Protein AF-A0A1I7F8H3-F1 (afdb_monomer_lite)

Structure (mmCIF, N/CA/C/O backbone):
data_AF-A0A1I7F8H3-F1
#
_entry.id   AF-A0A1I7F8H3-F1
#
loop_
_atom_site.group_PDB
_atom_site.id
_atom_site.type_symbol
_atom_site.label_atom_id
_atom_site.label_alt_id
_atom_site.label_comp_id
_atom_site.label_asym_id
_atom_site.label_entity_id
_atom_site.label_seq_id
_atom_site.pdbx_PDB_ins_code
_atom_site.Cartn_x
_atom_site.Cartn_y
_atom_site.Cartn_z
_atom_site.occupancy
_atom_site.B_iso_or_equiv
_atom_site.auth_seq_id
_atom_site.auth_comp_id
_atom_site.auth_asym_id
_atom_site.auth_atom_id
_atom_site.pdbx_PDB_model_num
ATOM 1 N N . MET A 1 1 ? 7.746 -9.202 -1.394 1.00 88.94 1 MET A N 1
ATOM 2 C CA . MET A 1 1 ? 6.930 -9.385 -0.162 1.00 88.94 1 MET A CA 1
ATOM 3 C C . MET A 1 1 ? 6.411 -10.815 0.014 1.00 88.94 1 MET A C 1
ATOM 5 O O . MET A 1 1 ? 5.888 -11.417 -0.917 1.00 88.94 1 MET A O 1
ATOM 9 N N . THR A 1 2 ? 6.477 -11.343 1.236 1.00 92.94 2 THR A N 1
ATOM 10 C CA . THR A 1 2 ? 5.879 -12.623 1.650 1.00 92.94 2 THR A CA 1
ATOM 11 C C . THR A 1 2 ? 4.516 -12.443 2.332 1.00 92.94 2 THR A C 1
ATOM 13 O O . THR A 1 2 ? 4.210 -11.398 2.905 1.00 92.94 2 THR A O 1
ATOM 16 N N . ILE A 1 3 ? 3.708 -13.511 2.382 1.00 94.69 3 ILE A N 1
ATOM 17 C CA . ILE A 1 3 ? 2.429 -13.520 3.124 1.00 94.69 3 ILE A CA 1
ATOM 18 C C . ILE A 1 3 ? 2.633 -13.176 4.611 1.00 94.69 3 ILE A C 1
ATOM 20 O O . ILE A 1 3 ? 1.801 -12.505 5.219 1.00 94.69 3 ILE A O 1
ATOM 24 N N . GLY A 1 4 ? 3.739 -13.626 5.212 1.00 97.00 4 GLY A N 1
ATOM 25 C CA . GLY A 1 4 ? 4.036 -13.368 6.621 1.00 97.00 4 GLY A CA 1
ATOM 26 C C . GLY A 1 4 ? 4.345 -11.899 6.911 1.00 97.00 4 GLY A C 1
ATOM 27 O O . GLY A 1 4 ? 3.938 -11.387 7.953 1.00 97.00 4 GLY A O 1
ATOM 28 N N . GLU A 1 5 ? 5.040 -11.215 6.004 1.00 94.00 5 GLU A N 1
ATOM 29 C CA . GLU A 1 5 ? 5.275 -9.768 6.090 1.00 94.00 5 GLU A CA 1
ATOM 30 C C . GLU A 1 5 ? 3.973 -8.998 5.919 1.00 94.00 5 GLU A C 1
ATOM 32 O O . GLU A 1 5 ? 3.642 -8.175 6.772 1.00 94.00 5 GLU A O 1
ATOM 37 N N . PHE A 1 6 ? 3.180 -9.349 4.904 1.00 94.94 6 PHE A N 1
ATOM 38 C CA . PHE A 1 6 ? 1.880 -8.729 4.681 1.00 94.94 6 PHE A CA 1
ATOM 39 C C . PHE A 1 6 ? 0.969 -8.852 5.911 1.00 94.94 6 PHE A C 1
ATOM 41 O O . PHE A 1 6 ? 0.448 -7.855 6.407 1.00 94.94 6 PHE A O 1
ATOM 48 N N . ALA A 1 7 ? 0.849 -10.051 6.488 1.00 96.19 7 ALA A N 1
ATOM 49 C CA . ALA A 1 7 ? 0.041 -10.273 7.686 1.00 96.19 7 ALA A CA 1
ATOM 50 C C . ALA A 1 7 ? 0.510 -9.431 8.890 1.00 96.19 7 ALA A C 1
ATOM 52 O O . ALA A 1 7 ? -0.314 -8.951 9.674 1.00 96.19 7 ALA A O 1
ATOM 53 N N . LYS A 1 8 ? 1.826 -9.223 9.045 1.00 96.69 8 LYS A N 1
ATOM 54 C CA . LYS A 1 8 ? 2.370 -8.331 10.082 1.00 96.69 8 LYS A CA 1
ATOM 55 C C . LYS A 1 8 ? 1.981 -6.877 9.822 1.00 96.69 8 LYS A C 1
ATOM 57 O O . LYS A 1 8 ? 1.550 -6.219 10.764 1.00 96.69 8 LYS A O 1
ATOM 62 N N . ILE A 1 9 ? 2.088 -6.401 8.580 1.00 95.88 9 ILE A N 1
ATOM 63 C CA . ILE A 1 9 ? 1.716 -5.031 8.185 1.00 95.88 9 ILE A CA 1
ATOM 64 C C . ILE A 1 9 ? 0.233 -4.780 8.486 1.00 95.88 9 ILE A C 1
ATOM 66 O O . ILE A 1 9 ? -0.091 -3.849 9.224 1.00 95.88 9 ILE A O 1
ATOM 70 N N . ILE A 1 10 ? -0.659 -5.659 8.020 1.00 96.69 10 ILE A N 1
ATOM 71 C CA . ILE A 1 10 ? -2.109 -5.571 8.274 1.00 96.69 10 ILE A CA 1
ATOM 72 C C . ILE A 1 10 ? -2.405 -5.451 9.772 1.00 96.69 10 ILE A C 1
ATOM 74 O O . ILE A 1 10 ? -3.173 -4.584 10.189 1.00 96.69 10 ILE A O 1
ATOM 78 N N . LYS A 1 11 ? -1.734 -6.265 10.596 1.00 97.31 11 LYS A N 1
ATOM 79 C CA . LYS A 1 11 ? -1.898 -6.239 12.051 1.00 97.31 11 LYS A CA 1
ATOM 80 C C . LYS A 1 11 ? -1.362 -4.956 12.693 1.00 97.31 11 LYS A C 1
ATOM 82 O O . LYS A 1 11 ? -2.036 -4.390 13.545 1.00 97.31 11 LYS A O 1
ATOM 87 N N . VAL A 1 12 ? -0.159 -4.511 12.327 1.00 97.44 12 VAL A N 1
ATOM 88 C CA . VAL A 1 12 ? 0.487 -3.322 12.919 1.00 97.44 12 VAL A CA 1
ATOM 89 C C . VAL A 1 12 ? -0.313 -2.056 12.624 1.00 97.44 12 VAL A C 1
ATOM 91 O O . VAL A 1 12 ? -0.484 -1.215 13.504 1.00 97.44 12 VAL A O 1
ATOM 94 N N . TYR A 1 13 ? -0.845 -1.946 11.409 1.00 96.88 13 TYR A N 1
ATOM 95 C CA . TYR A 1 13 ? -1.591 -0.771 10.969 1.00 96.88 13 TYR A CA 1
ATOM 96 C C . TYR A 1 13 ? -3.105 -0.867 11.202 1.00 96.88 13 TYR A C 1
ATOM 98 O O . TYR A 1 13 ? -3.815 0.070 10.836 1.00 96.88 13 TYR A O 1
ATOM 106 N N . ASN A 1 14 ? -3.581 -1.944 11.843 1.00 96.81 14 ASN A N 1
ATOM 107 C CA . ASN A 1 14 ? -4.998 -2.226 12.106 1.00 96.81 14 ASN A CA 1
ATOM 108 C C . ASN A 1 14 ? -5.866 -2.096 10.847 1.00 96.81 14 ASN A C 1
ATOM 110 O O . ASN A 1 14 ? -6.913 -1.447 10.866 1.00 96.81 14 ASN A O 1
ATOM 114 N N . ILE A 1 15 ? -5.400 -2.670 9.737 1.00 97.50 15 ILE A N 1
ATOM 115 C CA . ILE A 1 15 ? -6.120 -2.580 8.472 1.00 97.50 15 ILE A CA 1
ATOM 116 C C . ILE A 1 15 ? -7.398 -3.435 8.557 1.00 97.50 15 ILE A C 1
ATOM 118 O O . ILE A 1 15 ? -7.299 -4.611 8.909 1.00 97.50 15 ILE A O 1
ATOM 122 N N . PRO A 1 16 ? -8.586 -2.875 8.258 1.00 96.81 16 PRO A N 1
ATOM 123 C CA . PRO A 1 16 ? -9.842 -3.620 8.300 1.00 96.81 16 PRO A CA 1
ATOM 124 C C . PRO A 1 16 ? -9.904 -4.751 7.268 1.00 96.81 16 PRO A C 1
ATOM 126 O O . PRO A 1 16 ? -9.391 -4.616 6.162 1.00 96.81 16 PRO A O 1
ATOM 129 N N . ASP A 1 17 ? -10.632 -5.823 7.580 1.00 95.56 17 ASP A N 1
ATOM 130 C CA . ASP A 1 17 ? -10.799 -6.972 6.675 1.00 95.56 17 ASP A CA 1
ATOM 131 C C . ASP A 1 17 ? -11.689 -6.674 5.447 1.00 95.56 17 ASP A C 1
ATOM 133 O O . ASP A 1 17 ? -11.803 -7.504 4.547 1.00 95.56 17 ASP A O 1
ATOM 137 N N . ASP A 1 18 ? -12.337 -5.503 5.394 1.00 97.38 18 ASP A N 1
ATOM 138 C CA . ASP A 1 18 ? -13.214 -5.081 4.294 1.00 97.38 18 ASP A CA 1
ATOM 139 C C . ASP A 1 18 ? -12.544 -4.138 3.281 1.00 97.38 18 ASP A C 1
ATOM 141 O O . ASP A 1 18 ? -13.218 -3.529 2.445 1.00 97.38 18 ASP A O 1
ATOM 145 N N . VAL A 1 19 ? -11.214 -4.018 3.332 1.00 97.75 19 VAL A N 1
ATOM 146 C CA . VAL A 1 19 ? -10.448 -3.223 2.367 1.00 97.75 19 VAL A CA 1
ATOM 147 C C . VAL A 1 19 ? -10.333 -3.915 1.009 1.00 97.75 19 VAL A C 1
ATOM 149 O O . VAL A 1 19 ? -10.153 -5.127 0.898 1.00 97.75 19 VAL A O 1
ATOM 152 N N . THR A 1 20 ? -10.383 -3.121 -0.057 1.00 98.31 20 THR A N 1
ATOM 153 C CA . THR A 1 20 ? -10.097 -3.586 -1.419 1.00 98.31 20 THR A CA 1
ATOM 154 C C . THR A 1 20 ? -8.596 -3.555 -1.674 1.00 98.31 20 THR A C 1
ATOM 156 O O . THR A 1 20 ? -7.953 -2.535 -1.439 1.00 98.31 20 THR A O 1
ATOM 159 N N . MET A 1 21 ? -8.050 -4.648 -2.203 1.00 96.25 21 MET A N 1
ATOM 160 C CA . MET A 1 21 ? -6.646 -4.754 -2.602 1.00 96.25 21 MET A CA 1
ATOM 161 C C . MET A 1 21 ? -6.494 -4.496 -4.103 1.00 96.25 21 MET A C 1
ATOM 163 O O . MET A 1 21 ? -7.207 -5.090 -4.913 1.00 96.25 21 MET A O 1
ATOM 167 N N . LEU A 1 22 ? -5.570 -3.610 -4.469 1.00 95.62 22 LEU A N 1
ATOM 168 C CA . LEU A 1 22 ? -5.267 -3.215 -5.844 1.00 95.62 22 LEU A CA 1
ATOM 169 C C . LEU A 1 22 ? -3.763 -3.321 -6.091 1.00 95.62 22 LEU A C 1
ATOM 171 O O . LEU A 1 22 ? -2.976 -3.048 -5.192 1.00 95.62 22 LEU A O 1
ATOM 175 N N . SER A 1 2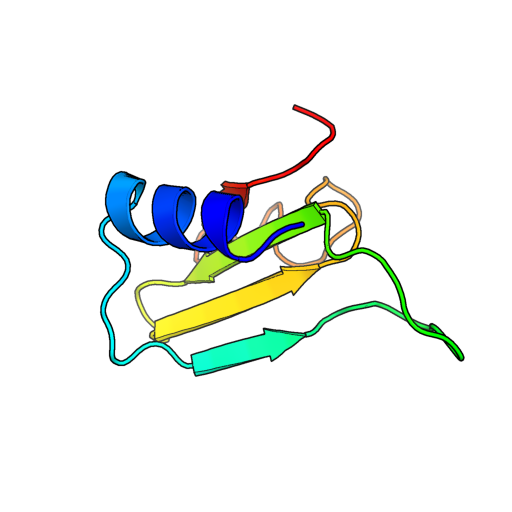3 ? -3.376 -3.675 -7.312 1.00 91.75 23 SER A N 1
ATOM 176 C CA . SER A 1 23 ? -1.980 -3.643 -7.752 1.00 91.75 23 SER A CA 1
ATOM 177 C C . SER A 1 23 ? -1.779 -2.476 -8.706 1.00 91.75 23 SER A C 1
ATOM 179 O O . SER A 1 23 ? -2.534 -2.338 -9.670 1.00 91.75 23 SER A O 1
ATOM 181 N N . ASP A 1 24 ? -0.757 -1.674 -8.446 1.00 91.06 24 ASP A N 1
ATOM 182 C CA . ASP A 1 24 ? -0.222 -0.648 -9.334 1.00 91.06 24 ASP A CA 1
ATOM 183 C C . ASP A 1 24 ? 1.266 -0.944 -9.549 1.00 91.06 24 ASP A C 1
ATOM 185 O O . ASP A 1 24 ? 2.158 -0.266 -9.050 1.00 91.06 24 ASP A O 1
ATOM 189 N N . SER A 1 25 ? 1.525 -2.048 -10.246 1.00 78.25 25 SER A N 1
ATOM 190 C CA . SER A 1 25 ? 2.867 -2.559 -10.541 1.00 78.25 25 SER A CA 1
ATOM 191 C C . SER A 1 25 ? 3.543 -1.815 -11.703 1.00 78.25 25 SER A C 1
ATOM 193 O O . SER A 1 25 ? 4.501 -2.307 -12.279 1.00 78.25 25 SER A O 1
ATOM 195 N N . GLY A 1 26 ? 3.020 -0.661 -12.126 1.00 74.56 26 GLY A N 1
ATOM 196 C CA . GLY A 1 26 ? 3.559 0.070 -13.272 1.00 74.56 26 GLY A CA 1
ATOM 197 C C . GLY A 1 26 ? 3.408 -0.657 -14.619 1.00 74.56 26 GLY A C 1
ATOM 198 O O . GLY A 1 26 ? 2.488 -1.450 -14.841 1.00 74.56 26 GLY A O 1
ATOM 199 N N . TRP A 1 27 ? 4.290 -0.325 -15.570 1.00 74.38 27 TRP A N 1
ATOM 200 C CA . TRP A 1 27 ? 4.303 -0.905 -16.921 1.00 74.38 27 TRP A CA 1
ATOM 201 C C . TRP A 1 27 ? 5.163 -2.165 -16.950 1.00 74.38 27 TRP A C 1
ATOM 203 O O . TRP A 1 27 ? 6.275 -2.168 -17.480 1.00 74.38 27 TRP A O 1
ATOM 213 N N . GLU A 1 28 ? 4.659 -3.250 -16.383 1.00 70.62 28 GLU A N 1
ATOM 214 C CA . GLU A 1 28 ? 5.402 -4.502 -16.375 1.00 70.62 28 GLU A CA 1
ATOM 215 C C . GLU A 1 28 ? 4.708 -5.590 -17.168 1.00 70.62 28 GLU A C 1
ATOM 217 O O . GLU A 1 28 ? 3.530 -5.894 -17.001 1.00 70.62 28 GLU A O 1
ATOM 222 N N . CYS A 1 29 ? 5.483 -6.198 -18.060 1.00 67.94 29 CYS A N 1
ATOM 223 C CA . CYS A 1 29 ? 5.057 -7.342 -18.854 1.00 67.94 29 CYS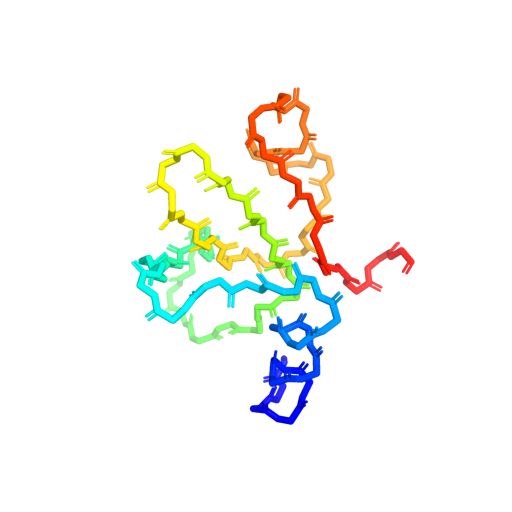 A CA 1
ATOM 224 C C . CYS A 1 29 ? 5.239 -8.674 -18.100 1.00 67.94 29 CYS A C 1
ATOM 226 O O . CYS A 1 29 ? 4.992 -9.730 -18.682 1.00 67.94 29 CYS A O 1
ATOM 228 N N . TRP A 1 30 ? 5.699 -8.635 -16.842 1.00 82.00 30 TRP A N 1
ATOM 229 C CA . TRP A 1 30 ? 6.131 -9.793 -16.055 1.00 82.00 30 TRP A CA 1
ATOM 230 C C . TRP A 1 30 ? 5.720 -9.665 -14.586 1.00 82.00 30 TRP A C 1
ATOM 232 O O . TRP A 1 30 ? 5.257 -8.616 -14.154 1.00 82.00 30 TRP A O 1
ATOM 242 N N . ALA A 1 31 ? 5.875 -10.754 -13.831 1.00 85.06 31 ALA A N 1
ATOM 243 C CA . ALA A 1 31 ? 5.728 -10.707 -12.383 1.00 85.06 31 ALA A CA 1
ATOM 244 C C . ALA A 1 31 ? 6.810 -9.801 -11.781 1.00 85.06 31 ALA A C 1
ATOM 246 O O . ALA A 1 31 ? 7.980 -9.933 -12.142 1.00 85.06 31 ALA A O 1
ATOM 247 N N . THR A 1 32 ? 6.403 -8.947 -10.848 1.00 85.69 32 THR A N 1
ATOM 248 C CA . THR A 1 32 ? 7.291 -8.088 -10.068 1.00 85.69 32 THR A CA 1
ATOM 249 C C . THR A 1 32 ? 7.098 -8.322 -8.592 1.00 85.69 32 THR A C 1
ATOM 251 O O . THR A 1 32 ? 6.032 -8.762 -8.142 1.00 85.69 32 THR A O 1
ATOM 254 N N . ASP A 1 33 ? 8.126 -7.963 -7.845 1.00 87.44 33 ASP A N 1
ATOM 255 C CA . ASP A 1 33 ? 7.992 -7.742 -6.426 1.00 87.44 33 ASP A CA 1
ATOM 256 C C . ASP A 1 33 ? 7.196 -6.455 -6.167 1.00 87.44 33 ASP A C 1
ATOM 258 O O . ASP A 1 33 ? 7.295 -5.467 -6.896 1.00 87.44 33 ASP A O 1
ATOM 262 N N . MET A 1 34 ? 6.339 -6.526 -5.148 1.00 89.56 34 MET A N 1
ATOM 263 C CA . MET A 1 34 ? 5.545 -5.406 -4.652 1.00 89.56 34 MET A CA 1
ATOM 264 C C . MET A 1 34 ? 6.139 -4.984 -3.311 1.00 89.56 34 MET A C 1
ATOM 266 O O . MET A 1 34 ? 5.883 -5.637 -2.290 1.00 89.56 34 MET A O 1
ATOM 270 N N . GLU A 1 35 ? 6.977 -3.955 -3.328 1.00 91.31 35 GLU A N 1
ATOM 271 C CA . GLU A 1 35 ? 7.718 -3.483 -2.154 1.00 91.31 35 GLU A CA 1
ATOM 272 C C . GLU A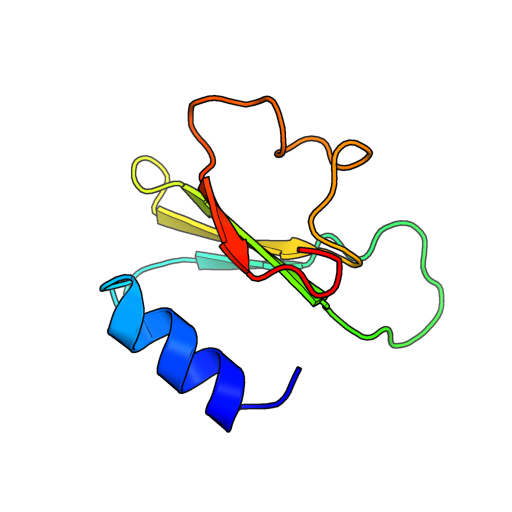 1 35 ? 7.011 -2.310 -1.466 1.00 91.31 35 GLU A C 1
ATOM 274 O O . GLU A 1 35 ? 7.260 -2.044 -0.294 1.00 91.31 35 GLU A O 1
ATOM 279 N N . GLY A 1 36 ? 6.068 -1.652 -2.146 1.00 94.31 36 GLY A N 1
ATOM 280 C CA . GLY A 1 36 ? 5.285 -0.554 -1.591 1.00 94.31 36 GLY A CA 1
ATOM 281 C C . GLY A 1 36 ? 3.854 -0.953 -1.231 1.00 94.31 36 GLY A C 1
ATOM 282 O O . GLY A 1 36 ? 3.197 -1.717 -1.944 1.00 94.31 36 GLY A O 1
ATOM 283 N N . ILE A 1 37 ? 3.332 -0.416 -0.122 1.00 96.19 37 ILE A N 1
ATOM 284 C CA . ILE A 1 37 ? 1.898 -0.465 0.200 1.00 96.19 37 ILE A CA 1
ATOM 285 C C . ILE A 1 37 ? 1.406 0.903 0.665 1.00 96.19 37 ILE A C 1
ATOM 287 O O . ILE A 1 37 ? 1.832 1.411 1.707 1.00 96.19 37 ILE A O 1
ATOM 291 N N . TYR A 1 38 ? 0.397 1.422 -0.031 1.00 97.19 38 TYR A N 1
ATOM 292 C CA . TYR A 1 38 ? -0.375 2.586 0.391 1.00 97.19 38 TYR A CA 1
ATOM 293 C C . TYR A 1 38 ? -1.747 2.179 0.889 1.00 97.19 38 TYR A C 1
ATOM 295 O O . TYR A 1 38 ? -2.434 1.352 0.288 1.00 97.19 38 TYR A O 1
ATOM 303 N N . TYR A 1 39 ? -2.175 2.820 1.967 1.00 98.25 39 TYR A N 1
ATOM 304 C CA . TYR A 1 39 ? -3.501 2.654 2.534 1.00 98.25 39 TYR A CA 1
ATOM 305 C C . TYR A 1 39 ? -4.274 3.967 2.504 1.00 98.25 39 TYR A C 1
ATOM 307 O O . TYR A 1 39 ? -3.781 4.994 2.967 1.00 98.25 39 TYR A O 1
ATOM 315 N N . ASN A 1 40 ? -5.510 3.910 2.016 1.00 98.12 40 ASN A N 1
ATOM 316 C CA . ASN A 1 40 ? -6.467 5.006 2.084 1.00 98.12 40 ASN A CA 1
ATOM 317 C C . ASN A 1 40 ? -7.673 4.561 2.915 1.00 98.12 40 ASN A C 1
ATOM 319 O O . ASN A 1 40 ? -8.497 3.751 2.479 1.00 98.12 40 ASN A O 1
ATOM 323 N N . GLU A 1 41 ? -7.770 5.104 4.128 1.00 96.69 41 GLU A N 1
ATOM 324 C CA . GLU A 1 41 ? -8.806 4.750 5.104 1.00 96.69 41 GLU A CA 1
ATOM 325 C C . GLU A 1 41 ? -10.206 5.156 4.636 1.00 96.69 41 GLU A C 1
ATOM 327 O O . GLU A 1 41 ? -11.174 4.417 4.810 1.00 96.69 41 GLU A O 1
ATOM 332 N N . ARG A 1 42 ? -10.311 6.310 3.970 1.00 96.62 42 ARG A N 1
ATOM 333 C CA . ARG A 1 42 ? -11.582 6.872 3.506 1.00 96.62 42 ARG A CA 1
ATOM 334 C C . ARG A 1 42 ? -12.236 6.018 2.425 1.00 96.62 42 ARG A C 1
ATOM 336 O O . ARG A 1 42 ? -13.445 5.800 2.455 1.00 96.62 42 ARG A O 1
ATOM 343 N N . SER A 1 43 ? -11.442 5.562 1.463 1.00 97.38 43 SER A N 1
ATOM 344 C CA . SER A 1 43 ? -11.898 4.737 0.342 1.00 97.38 43 SER A CA 1
ATOM 345 C C . SER A 1 43 ? -11.774 3.236 0.602 1.00 97.38 43 SER A C 1
ATOM 347 O O . SER A 1 43 ? -12.219 2.454 -0.238 1.00 97.38 43 SER A O 1
ATOM 349 N N . LYS A 1 44 ? -11.209 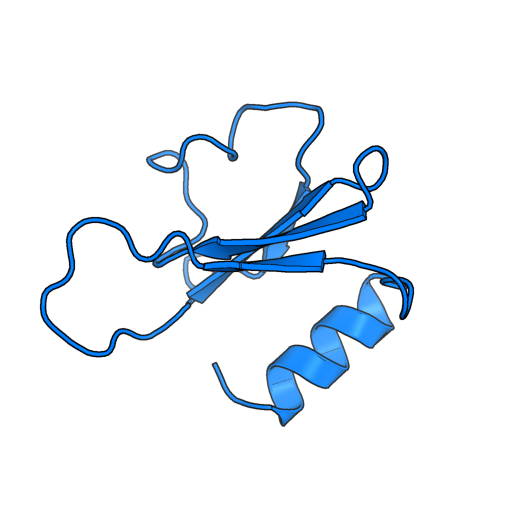2.843 1.754 1.00 97.56 44 LYS A N 1
ATOM 350 C CA . LYS A 1 44 ? -10.939 1.457 2.157 1.00 97.56 44 LYS A CA 1
ATOM 351 C C . LYS A 1 44 ? -10.130 0.692 1.113 1.00 97.56 44 LYS A C 1
ATOM 353 O O . LYS A 1 44 ? -10.519 -0.392 0.676 1.00 97.56 44 LYS A O 1
ATOM 358 N N . LYS A 1 45 ? -9.012 1.272 0.680 1.00 98.44 45 LYS A N 1
ATOM 359 C CA . LYS A 1 45 ? -8.150 0.685 -0.353 1.00 98.44 45 LYS A CA 1
ATOM 360 C C . LYS A 1 45 ? -6.738 0.471 0.153 1.00 98.44 45 LYS A C 1
ATOM 362 O O . LYS A 1 45 ? -6.164 1.356 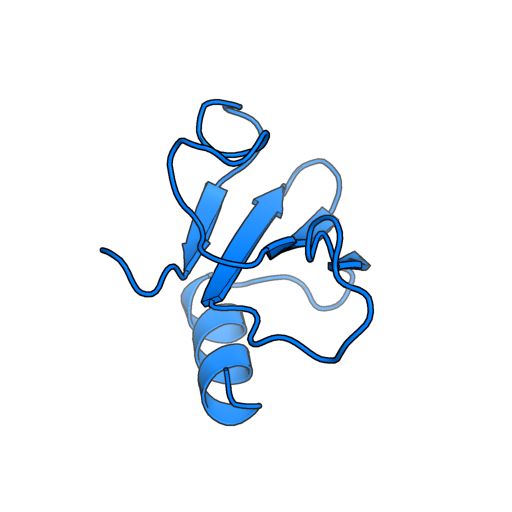0.782 1.00 98.44 45 LYS A O 1
ATOM 367 N N . LEU A 1 46 ? -6.189 -0.684 -0.195 1.00 97.44 46 LEU A N 1
ATOM 368 C CA . LEU A 1 46 ? -4.762 -0.949 -0.219 1.00 97.44 46 LEU A CA 1
ATOM 369 C C . LEU A 1 46 ? -4.306 -0.969 -1.671 1.00 97.44 46 LEU A C 1
ATOM 371 O O . LEU A 1 46 ? -4.880 -1.694 -2.486 1.00 97.44 46 LEU A O 1
ATOM 375 N N . VAL A 1 47 ? -3.279 -0.191 -1.983 1.00 96.75 47 VAL A N 1
ATOM 376 C CA . VAL A 1 47 ? -2.594 -0.254 -3.271 1.00 96.75 47 VAL A CA 1
ATOM 377 C C . VAL A 1 47 ? -1.194 -0.776 -3.021 1.00 96.75 47 VAL A C 1
ATOM 379 O O . VAL A 1 47 ? -0.426 -0.169 -2.279 1.00 96.75 47 VAL A O 1
ATOM 382 N N . PHE A 1 48 ? -0.894 -1.913 -3.629 1.00 95.06 48 PHE A N 1
ATOM 383 C CA . PHE A 1 48 ? 0.454 -2.432 -3.734 1.00 95.06 48 PHE A CA 1
ATOM 384 C C . PHE A 1 48 ? 1.145 -1.714 -4.886 1.00 95.06 48 PHE A C 1
ATOM 386 O O . PHE A 1 48 ? 0.573 -1.620 -5.975 1.00 95.06 48 PHE A O 1
ATOM 393 N N . THR A 1 49 ? 2.365 -1.257 -4.661 1.00 93.12 49 THR A N 1
ATOM 394 C CA . THR A 1 49 ? 3.202 -0.601 -5.664 1.00 93.12 49 THR A CA 1
ATOM 395 C C . THR A 1 49 ? 4.575 -1.261 -5.728 1.00 93.12 49 THR A C 1
ATOM 397 O O . THR A 1 49 ? 4.893 -2.125 -4.904 1.00 93.12 49 THR A O 1
ATOM 400 N N . GLN A 1 50 ? 5.368 -0.911 -6.741 1.00 89.94 50 GLN A N 1
ATOM 401 C CA . GLN A 1 50 ? 6.671 -1.539 -6.939 1.00 89.94 50 GLN A CA 1
ATOM 402 C C . GLN A 1 50 ? 7.657 -1.180 -5.835 1.00 89.94 50 GLN A C 1
ATOM 404 O O . GLN A 1 50 ? 8.363 -2.078 -5.406 1.00 89.94 50 GLN A O 1
ATOM 409 N N . THR A 1 51 ? 7.661 0.066 -5.347 1.00 89.88 51 THR A N 1
ATOM 410 C CA . THR A 1 51 ? 8.737 0.570 -4.473 1.00 89.88 51 THR A CA 1
ATOM 411 C C . THR A 1 51 ? 8.221 1.280 -3.220 1.00 89.88 51 THR A C 1
ATOM 413 O O . THR A 1 51 ? 8.777 1.108 -2.135 1.00 89.88 51 THR A O 1
ATOM 416 N N . GLY A 1 52 ? 7.150 2.074 -3.331 1.00 91.56 52 GLY A N 1
ATOM 417 C CA . GLY A 1 52 ? 6.645 2.882 -2.215 1.00 91.56 52 GLY A CA 1
ATOM 418 C C . GLY A 1 52 ? 7.407 4.190 -1.982 1.00 91.56 52 GLY A C 1
ATOM 419 O O . GLY A 1 52 ? 7.684 4.527 -0.833 1.00 91.56 52 GLY A O 1
ATOM 420 N N . ASN A 1 53 ? 7.779 4.916 -3.040 1.00 91.56 53 ASN A N 1
ATOM 421 C CA . ASN A 1 53 ? 8.619 6.122 -2.960 1.00 91.56 53 ASN A CA 1
ATOM 422 C C . ASN A 1 53 ? 7.999 7.349 -3.665 1.00 91.56 53 ASN A C 1
ATOM 424 O O . ASN A 1 53 ? 6.862 7.305 -4.140 1.00 91.56 53 ASN A O 1
ATOM 428 N N . GLU A 1 54 ? 8.728 8.471 -3.716 1.00 91.38 54 GLU A N 1
ATOM 429 C CA . GLU A 1 54 ? 8.235 9.763 -4.220 1.00 91.38 54 GLU A CA 1
ATOM 430 C C . GLU A 1 54 ? 7.841 9.777 -5.702 1.00 91.38 54 GLU A C 1
ATOM 432 O O . GLU A 1 54 ? 7.167 10.703 -6.157 1.00 91.38 54 GLU A O 1
ATOM 437 N N . TYR A 1 55 ? 8.230 8.758 -6.470 1.00 89.06 55 TYR A N 1
ATOM 438 C CA . TYR A 1 55 ? 7.849 8.635 -7.877 1.00 89.06 55 TYR A CA 1
ATOM 439 C C . TYR A 1 55 ? 6.434 8.082 -8.061 1.00 89.06 55 TYR A C 1
ATOM 441 O O . TYR A 1 55 ? 5.887 8.116 -9.168 1.00 89.06 55 TYR A O 1
ATOM 449 N N . GLU A 1 56 ? 5.821 7.581 -6.991 1.00 89.81 56 GLU A N 1
ATOM 450 C CA . GLU A 1 56 ? 4.497 6.992 -7.034 1.00 89.81 56 GLU A CA 1
ATOM 451 C C . GLU A 1 56 ? 3.423 8.028 -6.720 1.00 89.81 56 GLU A C 1
ATOM 453 O O . GLU A 1 56 ? 3.515 8.842 -5.801 1.00 89.81 56 GLU A O 1
ATOM 458 N N . ARG A 1 57 ? 2.330 7.963 -7.479 1.00 92.12 57 ARG A N 1
ATOM 459 C CA . ARG A 1 57 ? 1.239 8.949 -7.442 1.00 92.12 57 ARG A CA 1
ATOM 460 C C . ARG A 1 57 ? 0.539 9.112 -6.084 1.00 92.12 57 ARG A C 1
ATOM 462 O O . ARG A 1 57 ? -0.296 10.001 -5.956 1.00 92.12 57 ARG A O 1
ATOM 469 N N . TYR A 1 58 ? 0.804 8.222 -5.132 1.00 94.62 58 TYR A N 1
ATOM 470 C CA . TYR A 1 58 ? 0.190 8.188 -3.805 1.00 94.62 58 TYR A CA 1
ATOM 471 C C . TYR A 1 58 ? 1.068 8.845 -2.731 1.00 94.62 58 TYR A C 1
ATOM 473 O O . TYR A 1 58 ? 0.581 9.083 -1.632 1.00 94.62 58 TYR A O 1
ATOM 481 N N . PHE A 1 59 ? 2.345 9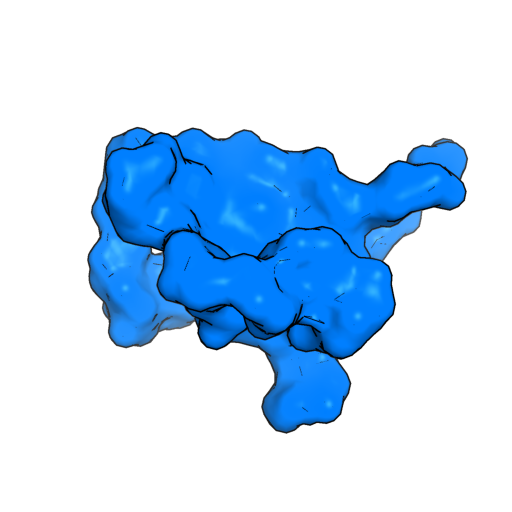.119 -3.017 1.00 93.31 59 PHE A N 1
ATOM 482 C CA . PHE A 1 59 ? 3.323 9.551 -2.014 1.00 93.31 59 PHE A CA 1
ATOM 483 C C . PHE A 1 59 ? 3.004 10.917 -1.397 1.00 93.31 59 PHE A C 1
ATOM 485 O O . PHE A 1 59 ? 2.979 11.048 -0.176 1.00 93.31 59 PHE A O 1
ATOM 492 N N . ASP A 1 60 ? 2.689 11.904 -2.234 1.00 92.38 60 ASP A N 1
ATOM 493 C CA . ASP A 1 60 ? 2.350 13.267 -1.798 1.00 92.38 60 ASP A CA 1
ATOM 494 C C . ASP A 1 60 ? 0.834 13.501 -1.653 1.00 92.38 60 ASP A C 1
ATOM 496 O O . ASP A 1 60 ? 0.388 14.632 -1.434 1.00 92.38 60 ASP A O 1
ATOM 500 N N . ASP A 1 61 ? 0.013 12.454 -1.787 1.00 95.56 61 ASP A N 1
ATOM 501 C CA . ASP A 1 61 ? -1.437 12.569 -1.633 1.00 95.56 61 ASP A CA 1
ATOM 502 C C . ASP A 1 61 ? -1.827 12.377 -0.154 1.00 95.56 61 ASP A C 1
ATOM 504 O O . ASP A 1 61 ? -1.666 11.283 0.389 1.00 95.56 61 ASP A O 1
ATOM 508 N N . PRO A 1 62 ? -2.385 13.403 0.519 1.00 95.44 62 PRO A N 1
ATOM 509 C CA . PRO A 1 62 ? -2.695 13.346 1.947 1.00 95.44 62 PRO A CA 1
ATOM 510 C C . PRO A 1 62 ? -3.787 12.329 2.311 1.00 95.44 62 PRO A C 1
ATOM 512 O O . PRO A 1 62 ? -3.963 12.030 3.493 1.00 95.44 62 PRO A O 1
ATOM 515 N N . GLU A 1 63 ? -4.553 11.817 1.341 1.00 96.81 63 GLU A N 1
ATOM 516 C CA . GLU A 1 63 ? -5.517 10.742 1.596 1.00 96.81 63 GLU A CA 1
ATOM 517 C C . GLU A 1 63 ? -4.862 9.353 1.662 1.00 96.81 63 GLU A C 1
ATOM 519 O O . GLU A 1 63 ? -5.505 8.389 2.095 1.00 96.81 63 GLU A O 1
ATOM 524 N N . TRP A 1 64 ? -3.602 9.234 1.239 1.00 97.62 64 TRP A N 1
ATOM 525 C CA . TRP A 1 64 ? -2.857 7.984 1.212 1.00 97.62 64 TRP A CA 1
ATOM 526 C C . TRP A 1 64 ? -1.743 7.996 2.250 1.00 97.62 64 TRP A C 1
ATOM 528 O O . TRP A 1 64 ? -1.002 8.958 2.423 1.00 97.62 64 TRP A O 1
ATOM 538 N N . ARG A 1 65 ? -1.613 6.877 2.957 1.00 96.81 65 ARG A N 1
ATOM 539 C CA . ARG A 1 65 ? -0.527 6.640 3.901 1.00 96.81 65 ARG A CA 1
ATOM 540 C C . ARG A 1 65 ? 0.341 5.513 3.378 1.00 96.81 65 ARG A C 1
ATOM 542 O O . ARG A 1 65 ? -0.154 4.394 3.244 1.00 96.81 65 ARG A O 1
ATOM 549 N N . LEU A 1 66 ? 1.624 5.786 3.167 1.00 96.31 66 LEU A N 1
ATOM 550 C CA . LEU A 1 66 ? 2.625 4.741 2.987 1.00 96.31 66 LEU A CA 1
ATOM 551 C C . LEU A 1 66 ? 2.736 3.936 4.290 1.00 96.31 66 LEU A C 1
ATOM 553 O O . LEU A 1 66 ? 3.027 4.489 5.352 1.00 96.31 66 LEU A O 1
ATOM 557 N N . ILE A 1 67 ? 2.433 2.641 4.227 1.00 96.31 67 ILE A N 1
ATOM 558 C CA . ILE A 1 67 ? 2.507 1.725 5.377 1.00 96.31 67 ILE A CA 1
ATOM 559 C C . ILE A 1 67 ? 3.598 0.666 5.218 1.00 96.31 67 ILE A C 1
ATOM 561 O O . ILE A 1 67 ? 3.857 -0.087 6.155 1.00 96.31 67 ILE A O 1
ATOM 565 N N . HIS A 1 68 ? 4.224 0.598 4.046 1.00 95.00 68 HIS A N 1
ATOM 566 C CA . HIS A 1 68 ? 5.381 -0.242 3.780 1.00 95.00 68 HIS A CA 1
ATOM 567 C C . HIS A 1 68 ? 6.112 0.241 2.523 1.00 95.00 68 HIS A C 1
ATOM 569 O O . HIS A 1 68 ? 5.446 0.594 1.554 1.00 95.00 68 HIS A O 1
ATOM 575 N N . SER A 1 69 ? 7.441 0.219 2.565 1.00 92.81 69 SER A N 1
ATOM 576 C CA . SER A 1 69 ? 8.381 0.445 1.459 1.00 92.81 69 SER A CA 1
ATOM 577 C C . SER A 1 69 ? 9.680 -0.291 1.793 1.00 92.81 69 SER A C 1
ATOM 579 O O . SER A 1 69 ? 10.023 -0.372 2.977 1.00 92.81 69 SER A O 1
ATOM 581 N N . GLU A 1 70 ? 10.429 -0.778 0.802 1.00 80.81 70 GLU A N 1
ATOM 582 C CA . GLU A 1 70 ? 11.773 -1.335 1.048 1.00 80.81 70 GLU A CA 1
ATOM 583 C C . GLU A 1 70 ? 12.878 -0.264 1.119 1.00 80.81 70 GLU A C 1
ATOM 585 O O . GLU A 1 70 ? 13.933 -0.512 1.701 1.00 80.81 70 GLU A O 1
ATOM 590 N N . GLU A 1 71 ? 12.630 0.952 0.617 1.00 64.19 71 GLU A N 1
ATOM 591 C CA . GLU A 1 71 ? 13.627 2.037 0.569 1.00 64.19 71 GLU A CA 1
ATOM 592 C C . GLU A 1 71 ? 13.638 2.985 1.795 1.00 64.19 71 GLU A C 1
ATOM 594 O O . GLU A 1 71 ? 14.305 4.022 1.750 1.00 64.19 71 GLU A O 1
ATOM 599 N N . VAL A 1 72 ? 12.950 2.654 2.903 1.00 49.22 72 VAL A N 1
ATOM 600 C CA . VAL A 1 72 ? 12.892 3.503 4.123 1.00 49.22 72 VAL A CA 1
ATOM 601 C C . VAL A 1 72 ? 13.265 2.751 5.396 1.00 49.22 72 VAL A C 1
ATOM 603 O O . VAL A 1 72 ? 12.645 1.703 5.678 1.00 49.22 72 VAL A O 1
#

pLDDT: mean 91.62, std 8.92, range [49.22, 98.44]

Radius of gyration: 11.59 Å; chains: 1; bounding box: 27×27×32 Å

Secondary structure (DSSP, 8-state):
--HHHHHHHHHHTT--TTPEEEEE--S-SS-----EEEEETTTTEEEEESS-STTSTTTT-TT-EEEE-S--

Foldseek 3Di:
DDPVVVVVLCVVVVQDPPADEEEPADPDPDDADQFWWKAQPVNRYIYGYRFNDPVDPQNPPPRIDTSGGPVD

Sequence (72 aa):
MTIGEFAKIIKVYNIPDDVTMLSDSGWECWATDMEGIYYNERSKKLVFTQTGNEYERYFDDPEWRLIHSEEV